Protein AF-A0A356RE78-F1 (afdb_monomer_lite)

Sequence (126 aa):
MGCGGSQSGQSSQQPDLIGGLGAALGVKQQKIDLLKKGVGVVQALEPIGEEEEITLGEAVAVEAFSRFGGEYSNPAWTRYINLVGKTVAEVSDRPTLNYHFAILNSQEQNAFAAPGGYIFITVGLL

Structure (mmCIF, N/CA/C/O backbone):
data_AF-A0A356RE78-F1
#
_entry.id   AF-A0A356RE78-F1
#
loop_
_atom_site.group_PDB
_atom_site.id
_atom_site.type_symbol
_atom_site.label_atom_id
_atom_site.label_alt_id
_atom_site.label_comp_id
_atom_site.label_asym_id
_atom_site.label_entity_id
_atom_site.label_seq_id
_atom_site.pdbx_PDB_ins_code
_atom_site.Cartn_x
_atom_site.Cartn_y
_atom_site.Cartn_z
_atom_site.occupancy
_atom_site.B_iso_or_equiv
_atom_site.auth_seq_id
_atom_site.auth_comp_id
_atom_site.auth_asym_id
_atom_site.auth_atom_id
_atom_site.pdbx_PDB_model_num
ATOM 1 N N . MET A 1 1 ? 51.854 -9.809 23.717 1.00 43.84 1 MET A N 1
ATOM 2 C CA . MET A 1 1 ? 51.922 -10.262 22.311 1.00 43.84 1 MET A CA 1
ATOM 3 C C . MET A 1 1 ? 50.645 -11.020 21.966 1.00 43.84 1 MET A C 1
ATOM 5 O O . MET A 1 1 ? 50.304 -11.914 22.725 1.00 43.84 1 MET A O 1
ATOM 9 N N . GLY A 1 2 ? 49.998 -10.664 20.844 1.00 41.59 2 GLY A N 1
ATOM 10 C CA . GLY A 1 2 ? 48.8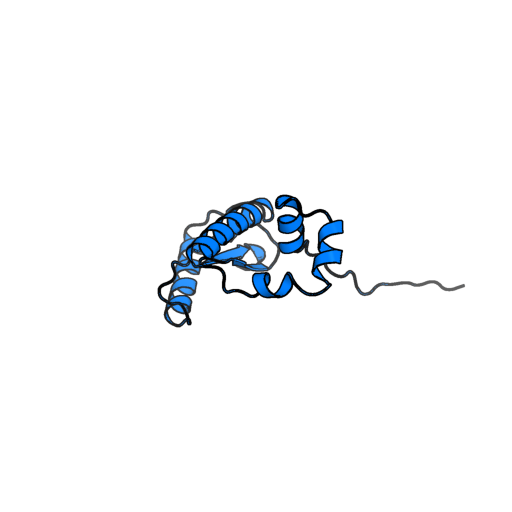44 -11.347 20.221 1.00 41.59 2 GLY A CA 1
ATOM 11 C C . GLY A 1 2 ? 47.491 -10.794 20.692 1.00 41.59 2 GLY A C 1
ATOM 12 O O . GLY A 1 2 ? 47.083 -11.131 21.792 1.00 41.59 2 GLY A O 1
ATOM 13 N N . CYS A 1 3 ? 46.842 -9.795 20.076 1.00 39.31 3 CYS A N 1
ATOM 14 C CA . CYS A 1 3 ? 46.330 -9.600 18.700 1.00 39.31 3 CYS A CA 1
ATOM 15 C C . CYS A 1 3 ? 45.099 -10.456 18.333 1.00 39.31 3 CYS A C 1
ATOM 17 O O . CYS A 1 3 ? 45.202 -11.674 18.272 1.00 39.31 3 CYS A O 1
ATOM 19 N N . GLY A 1 4 ? 44.008 -9.762 17.961 1.00 36.31 4 GLY A N 1
ATOM 20 C CA . GLY A 1 4 ? 42.852 -10.252 17.184 1.00 36.31 4 GLY A CA 1
ATOM 21 C C . GLY A 1 4 ? 41.639 -10.618 18.051 1.00 36.31 4 GLY A C 1
ATOM 22 O O . GLY A 1 4 ? 41.743 -11.505 18.879 1.00 36.31 4 GLY A O 1
ATOM 23 N N . GLY A 1 5 ? 40.460 -9.993 17.992 1.00 36.34 5 GLY A N 1
ATOM 24 C CA . GLY A 1 5 ? 39.834 -9.192 16.941 1.00 36.34 5 GLY A CA 1
ATOM 25 C C . GLY A 1 5 ? 38.703 -9.986 16.276 1.00 36.34 5 GLY A C 1
ATOM 26 O O . GLY A 1 5 ? 38.997 -10.880 15.501 1.00 36.34 5 GLY A O 1
ATOM 27 N N . SER A 1 6 ? 37.446 -9.640 16.583 1.00 32.94 6 SER A N 1
ATOM 28 C CA . SER A 1 6 ? 36.333 -9.385 15.640 1.00 32.94 6 SER A CA 1
ATOM 29 C C . SER A 1 6 ? 34.958 -9.804 16.185 1.00 32.94 6 SER A C 1
ATOM 31 O O . SER A 1 6 ? 34.692 -10.982 16.390 1.00 32.94 6 SER A O 1
ATOM 33 N N . GLN A 1 7 ? 34.105 -8.788 16.344 1.00 43.25 7 GLN A N 1
ATOM 34 C CA . GLN A 1 7 ? 32.713 -8.694 15.882 1.00 43.25 7 GLN A CA 1
ATOM 35 C C . GLN A 1 7 ? 31.725 -9.842 16.149 1.00 43.25 7 GLN A C 1
ATOM 37 O O . GLN A 1 7 ? 31.830 -10.932 15.602 1.00 43.25 7 GLN A O 1
ATOM 42 N N . SER A 1 8 ? 30.619 -9.499 16.811 1.00 34.94 8 SER A N 1
ATOM 43 C CA . SER A 1 8 ? 29.277 -9.918 16.377 1.00 34.94 8 SER A CA 1
ATOM 44 C C . SER A 1 8 ? 28.202 -9.080 17.077 1.00 34.94 8 SER A C 1
ATOM 46 O O . SER A 1 8 ? 28.193 -8.971 18.298 1.00 34.94 8 SER A O 1
ATOM 48 N N . GLY A 1 9 ? 27.298 -8.485 16.289 1.00 30.75 9 GLY A N 1
ATOM 49 C CA . GLY A 1 9 ? 26.020 -7.964 16.784 1.00 30.75 9 GLY A CA 1
ATOM 50 C C . GLY A 1 9 ? 25.813 -6.453 16.694 1.00 30.75 9 GLY A C 1
ATOM 51 O O . GLY A 1 9 ? 25.471 -5.831 17.694 1.00 30.75 9 GLY A O 1
ATOM 52 N N . GLN A 1 10 ? 25.966 -5.852 15.509 1.00 33.38 10 GLN A N 1
ATOM 53 C CA . GLN A 1 10 ? 25.249 -4.606 15.224 1.00 33.38 10 GLN A CA 1
ATOM 54 C C . GLN A 1 10 ? 23.763 -4.954 15.123 1.00 33.38 10 GLN A C 1
ATOM 56 O O . GLN A 1 10 ? 23.307 -5.503 14.124 1.00 33.38 10 GLN A O 1
ATOM 61 N N . SER A 1 11 ? 23.028 -4.685 16.200 1.00 36.75 11 SER A N 1
ATOM 62 C CA . SER A 1 11 ? 21.579 -4.588 16.171 1.00 36.75 11 SER A CA 1
ATOM 63 C C . SER A 1 11 ? 21.211 -3.502 15.167 1.00 36.75 11 SER A C 1
ATOM 65 O O . SER A 1 11 ? 21.535 -2.327 15.337 1.00 36.75 11 SER A O 1
ATOM 67 N N . SER A 1 12 ? 20.574 -3.930 14.084 1.00 40.41 12 SER A N 1
ATOM 68 C CA . SER A 1 12 ? 19.879 -3.096 13.117 1.00 40.41 12 SER A CA 1
ATOM 69 C C . SER A 1 12 ? 18.930 -2.156 13.857 1.00 40.41 12 SER A C 1
ATOM 71 O O . SER A 1 12 ? 17.825 -2.541 14.237 1.00 40.41 12 SER A O 1
ATOM 73 N N . GLN A 1 13 ? 19.390 -0.929 14.096 1.00 45.53 13 GLN A N 1
ATOM 74 C CA . GLN A 1 13 ? 18.571 0.193 14.532 1.00 45.53 13 GLN A CA 1
ATOM 75 C C . GLN A 1 13 ? 17.678 0.577 13.353 1.00 45.53 13 GLN A C 1
ATOM 77 O O . GLN A 1 13 ? 17.969 1.509 12.611 1.00 45.53 13 GLN A O 1
ATOM 82 N N . GLN A 1 14 ? 16.610 -0.193 13.148 1.00 54.03 14 GLN A N 1
ATOM 83 C CA . GLN A 1 14 ? 15.466 0.304 12.404 1.00 54.03 14 GLN A CA 1
ATOM 84 C C . GLN A 1 14 ? 14.925 1.491 13.210 1.00 54.03 14 GLN A C 1
ATOM 86 O O . GLN A 1 14 ? 14.652 1.336 14.403 1.00 54.03 14 GLN A O 1
ATOM 91 N N . PRO A 1 15 ? 14.821 2.694 12.628 1.00 46.97 15 PRO A N 1
ATOM 92 C CA . PRO A 1 15 ? 14.105 3.768 13.282 1.00 46.97 15 PRO A CA 1
ATOM 93 C C . PRO A 1 15 ? 12.633 3.359 13.309 1.00 46.97 15 PRO A C 1
ATOM 95 O O . PRO A 1 15 ? 11.933 3.490 12.303 1.00 46.97 15 PRO A O 1
ATOM 98 N N . ASP A 1 16 ? 12.188 2.828 14.451 1.00 51.88 16 ASP A N 1
ATOM 99 C CA . ASP A 1 16 ? 10.801 2.441 14.693 1.00 51.88 16 ASP A CA 1
ATOM 100 C C . ASP A 1 16 ? 9.870 3.530 14.145 1.00 51.88 16 ASP A C 1
ATOM 102 O O . ASP A 1 16 ? 10.021 4.724 14.442 1.00 51.88 16 ASP A O 1
ATOM 106 N N . LEU A 1 17 ? 8.903 3.141 13.310 1.00 56.38 17 LEU A N 1
ATOM 107 C CA . LEU A 1 17 ? 7.880 4.060 12.791 1.00 56.38 17 LEU A CA 1
ATOM 108 C C . LEU A 1 17 ? 7.178 4.780 13.949 1.00 56.38 17 LEU A C 1
ATOM 110 O O . LEU A 1 17 ? 7.003 6.000 13.905 1.00 56.38 17 LEU A O 1
ATOM 114 N N . ILE A 1 18 ? 6.969 4.042 15.042 1.00 59.81 18 ILE A N 1
ATOM 115 C CA . ILE A 1 18 ? 6.502 4.516 16.348 1.00 59.81 18 ILE A CA 1
ATOM 116 C C . ILE A 1 18 ? 7.383 5.650 16.895 1.00 59.81 18 ILE A C 1
ATOM 118 O O . ILE A 1 18 ? 6.866 6.648 17.393 1.00 59.81 18 ILE A O 1
ATOM 122 N N . GLY A 1 19 ? 8.707 5.533 16.776 1.00 55.97 19 GLY A N 1
ATOM 123 C CA . GLY A 1 19 ? 9.659 6.520 17.284 1.00 55.97 19 GLY A CA 1
ATOM 124 C C . GLY A 1 19 ? 9.537 7.884 16.603 1.00 55.97 19 GLY A C 1
ATOM 125 O O . GLY A 1 19 ? 9.534 8.909 17.284 1.00 55.97 19 GLY A O 1
ATOM 126 N N . GLY A 1 20 ? 9.381 7.917 15.277 1.00 58.75 20 GLY A N 1
ATOM 127 C CA . GLY A 1 20 ? 9.212 9.194 14.567 1.00 58.75 20 GLY A CA 1
ATOM 128 C C . GLY A 1 20 ? 7.779 9.738 14.587 1.00 58.75 20 GLY A C 1
ATOM 129 O O . GLY A 1 20 ? 7.613 10.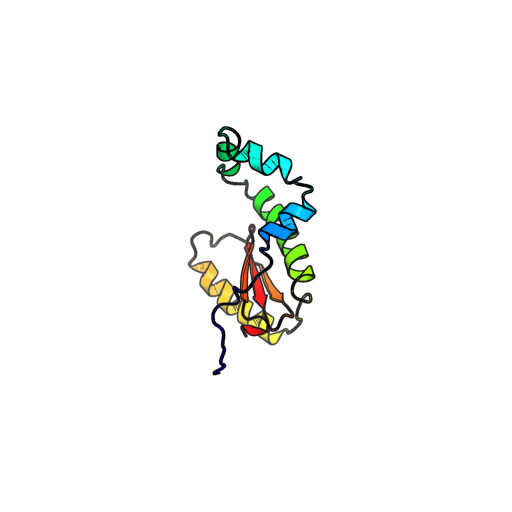952 14.654 1.00 58.75 20 GLY A O 1
ATOM 130 N N . LEU A 1 21 ? 6.752 8.882 14.685 1.00 55.12 21 LEU A N 1
ATOM 131 C CA . LEU A 1 21 ? 5.380 9.330 14.969 1.00 55.12 21 LEU A CA 1
ATOM 132 C C . LEU A 1 21 ? 5.281 9.970 16.364 1.00 55.12 21 LEU A C 1
ATOM 134 O O . LEU A 1 21 ? 4.642 11.006 16.525 1.00 55.12 21 LEU A O 1
ATOM 138 N N . GLY A 1 22 ? 5.982 9.424 17.365 1.00 58.41 22 GLY A N 1
ATOM 139 C CA . GLY A 1 22 ? 6.051 10.008 18.708 1.00 58.41 22 GLY A CA 1
ATOM 140 C C . GLY A 1 22 ? 6.689 11.404 18.741 1.00 58.41 22 GLY A C 1
ATOM 141 O O . GLY A 1 22 ? 6.264 12.258 19.524 1.00 58.41 22 GLY A O 1
ATOM 142 N N . ALA A 1 23 ? 7.665 11.658 17.863 1.00 53.06 23 ALA A N 1
ATOM 143 C CA . ALA A 1 23 ? 8.291 12.970 17.709 1.00 53.06 23 ALA A CA 1
ATOM 144 C C . ALA A 1 23 ? 7.394 13.961 16.942 1.00 53.06 23 ALA A C 1
ATOM 146 O O . ALA A 1 23 ? 7.274 15.114 17.359 1.00 53.06 23 ALA A O 1
ATOM 147 N N . ALA A 1 24 ? 6.718 13.511 15.879 1.00 55.84 24 ALA A N 1
ATOM 148 C CA . ALA A 1 24 ? 5.774 14.325 15.108 1.00 55.84 24 ALA A CA 1
ATOM 149 C C . ALA A 1 24 ? 4.523 14.717 15.923 1.00 55.84 24 ALA A C 1
ATOM 151 O O . ALA A 1 24 ? 4.007 15.822 15.772 1.00 55.84 24 ALA A O 1
ATOM 152 N N . LEU A 1 25 ? 4.085 13.858 16.852 1.00 53.59 25 LEU A N 1
ATOM 153 C CA . LEU A 1 25 ? 2.943 14.092 17.748 1.00 53.59 25 LEU A CA 1
ATOM 154 C C . LEU A 1 25 ? 3.282 14.917 19.010 1.00 53.59 25 LEU A C 1
ATOM 156 O O . LEU A 1 25 ? 2.453 15.043 19.912 1.00 53.59 25 LEU A O 1
ATOM 160 N N . GLY A 1 26 ? 4.481 15.505 19.112 1.00 47.97 26 GLY A N 1
ATOM 161 C CA . GLY A 1 26 ? 4.826 16.427 20.205 1.00 47.97 26 GLY A CA 1
ATOM 162 C C . GLY A 1 26 ? 4.854 15.788 21.603 1.00 47.97 26 GLY A C 1
ATOM 163 O O . GLY A 1 26 ? 4.686 16.478 22.617 1.00 47.97 26 GLY A O 1
ATOM 164 N N . VAL A 1 27 ? 5.069 14.472 21.696 1.00 54.06 27 VAL A N 1
ATOM 165 C CA . VAL A 1 27 ? 5.068 13.753 22.975 1.00 54.06 27 VAL A CA 1
ATOM 166 C C . VAL A 1 27 ? 6.428 13.911 23.663 1.00 54.06 27 VAL A C 1
ATOM 168 O O . VAL A 1 27 ? 7.375 13.173 23.414 1.00 54.06 27 VAL A O 1
ATOM 171 N N . LYS A 1 28 ? 6.534 14.887 24.575 1.00 46.75 28 LYS A N 1
ATOM 172 C CA . LYS A 1 28 ? 7.702 15.054 25.462 1.00 46.75 28 LYS A CA 1
ATOM 173 C C . LYS A 1 28 ? 7.973 13.767 26.259 1.00 46.75 28 LYS A C 1
ATOM 175 O O . LYS A 1 28 ? 7.076 13.288 26.952 1.00 46.75 28 LYS A O 1
ATOM 180 N N . GLN A 1 29 ? 9.229 13.301 26.275 1.00 54.44 29 GLN A N 1
ATOM 181 C CA . GLN A 1 29 ? 9.725 12.141 27.047 1.00 54.44 29 GLN A CA 1
ATOM 182 C C . GLN A 1 29 ? 9.215 12.057 28.501 1.00 54.44 29 GLN A C 1
ATOM 184 O O . GLN A 1 29 ? 9.015 10.964 29.022 1.00 54.44 29 GLN A O 1
ATOM 189 N N . GLN A 1 30 ? 8.944 13.194 29.150 1.00 48.12 30 GLN A N 1
ATOM 190 C CA . GLN A 1 30 ? 8.432 13.258 30.526 1.00 48.12 30 GLN A CA 1
ATOM 191 C C . GLN A 1 30 ? 7.010 12.681 30.694 1.00 48.12 30 GLN A C 1
ATOM 193 O O . GLN A 1 30 ? 6.669 12.213 31.776 1.00 48.12 30 GLN A O 1
ATOM 198 N N . LYS A 1 31 ? 6.181 12.668 29.637 1.00 45.62 31 LYS A N 1
ATOM 199 C CA . LYS A 1 31 ? 4.822 12.090 29.670 1.00 45.62 31 LYS A CA 1
ATOM 200 C C . LYS A 1 31 ? 4.823 10.558 29.603 1.00 45.62 31 LYS A C 1
ATOM 202 O O . LYS A 1 31 ? 3.869 9.936 30.062 1.00 45.62 31 LYS A O 1
ATOM 207 N N . ILE A 1 32 ? 5.895 9.950 29.088 1.00 54.41 32 ILE A N 1
ATOM 208 C CA . ILE A 1 32 ? 6.024 8.490 28.946 1.00 54.41 32 ILE A CA 1
ATOM 209 C C . ILE A 1 32 ? 6.205 7.818 30.318 1.00 54.41 32 ILE A C 1
ATOM 211 O O . ILE A 1 32 ? 5.719 6.710 30.536 1.00 54.41 32 ILE A O 1
ATOM 215 N N . ASP A 1 33 ? 6.818 8.510 31.282 1.00 48.62 33 ASP A N 1
ATOM 216 C CA . ASP A 1 33 ? 7.032 7.976 32.634 1.00 48.62 33 ASP A CA 1
ATOM 217 C C . ASP A 1 33 ? 5.771 8.031 33.520 1.00 48.62 33 ASP A C 1
ATOM 219 O O . ASP A 1 33 ? 5.600 7.196 34.410 1.00 48.62 33 ASP A O 1
ATOM 223 N N . LEU A 1 34 ? 4.834 8.949 33.236 1.00 51.88 34 LEU A N 1
ATOM 224 C CA . LEU A 1 34 ? 3.510 8.975 33.879 1.00 51.88 34 LEU A CA 1
ATOM 225 C C . LEU A 1 34 ? 2.536 7.945 33.285 1.00 51.88 34 LEU A C 1
ATOM 227 O O . LEU A 1 34 ? 1.665 7.450 33.999 1.00 51.88 34 LEU A O 1
ATOM 231 N N . LEU A 1 35 ? 2.698 7.582 32.010 1.00 54.84 35 LEU A N 1
ATOM 232 C CA . LEU A 1 35 ? 1.891 6.545 31.353 1.00 54.84 35 LEU A CA 1
ATOM 233 C C . LEU A 1 35 ? 2.143 5.147 31.943 1.00 54.84 35 LEU A C 1
ATOM 235 O O . LEU A 1 35 ? 1.225 4.332 32.006 1.00 54.84 35 LEU A O 1
ATOM 239 N N . LYS A 1 36 ? 3.341 4.893 32.483 1.00 52.16 36 LYS A N 1
ATOM 240 C CA . LYS A 1 36 ? 3.698 3.623 33.140 1.00 52.16 36 LYS A CA 1
ATOM 241 C C . LYS A 1 36 ? 3.000 3.379 34.488 1.00 52.16 36 LYS A C 1
ATOM 243 O O . LYS A 1 36 ? 3.092 2.270 35.005 1.00 52.16 36 LYS A O 1
ATOM 248 N N . LYS A 1 37 ? 2.320 4.374 35.080 1.00 51.53 37 LYS A N 1
ATOM 249 C CA . LYS A 1 37 ? 1.789 4.296 36.460 1.00 51.53 37 LYS A CA 1
ATOM 250 C C . LYS A 1 37 ? 0.263 4.168 36.613 1.00 51.53 37 LYS A C 1
ATOM 252 O O . LYS A 1 37 ? -0.234 4.290 37.724 1.00 51.53 37 LYS A O 1
ATOM 257 N N . GLY A 1 38 ? -0.470 3.773 35.569 1.00 58.28 38 GLY A N 1
ATOM 258 C CA . GLY A 1 38 ? -1.641 2.908 35.811 1.00 58.28 38 GLY A CA 1
ATOM 259 C C . GLY A 1 38 ? -3.054 3.498 35.739 1.00 58.28 38 GLY A C 1
ATOM 260 O O . GLY A 1 38 ? -3.938 2.956 36.387 1.00 58.28 38 GLY A O 1
ATOM 261 N N . VAL A 1 39 ? -3.318 4.525 34.923 1.00 49.16 39 VAL A N 1
ATOM 262 C CA . VAL A 1 39 ? -4.717 4.916 34.597 1.00 49.16 39 VAL A CA 1
ATOM 263 C C . VAL A 1 39 ? -4.941 5.194 33.099 1.00 49.16 39 VAL A C 1
ATOM 265 O O . VAL A 1 39 ? -6.011 4.900 32.585 1.00 49.16 39 VAL A O 1
ATOM 268 N N . GLY A 1 40 ? -3.931 5.660 32.353 1.00 46.78 40 GLY A N 1
ATOM 269 C CA . GLY A 1 40 ? -4.071 5.982 30.918 1.00 46.78 40 GLY A CA 1
ATOM 270 C C . GLY A 1 40 ? -3.903 4.809 29.944 1.00 46.78 40 GLY A C 1
ATOM 271 O O . GLY A 1 40 ? -4.122 4.972 28.751 1.00 46.78 40 GLY A O 1
ATOM 272 N N . VAL A 1 41 ? -3.512 3.626 30.429 1.00 53.84 41 VAL A N 1
ATOM 273 C CA . VAL A 1 41 ? -3.310 2.448 29.565 1.00 53.84 41 VAL A CA 1
ATOM 274 C C . VAL A 1 41 ? -4.644 1.875 29.086 1.00 53.84 41 VAL A C 1
ATOM 276 O O . VAL A 1 41 ? -4.700 1.283 28.023 1.00 53.84 41 VAL A O 1
ATOM 279 N N . VAL A 1 42 ? -5.728 2.081 29.841 1.00 51.34 42 VAL A N 1
ATOM 280 C CA . VAL A 1 42 ? -7.043 1.498 29.531 1.00 51.34 42 VAL A CA 1
ATOM 281 C C . VAL A 1 42 ? -7.686 2.172 28.312 1.00 51.34 42 VAL A C 1
ATOM 283 O O . VAL A 1 42 ? -8.281 1.485 27.497 1.00 51.34 42 VAL A O 1
ATOM 286 N N . GLN A 1 43 ? -7.488 3.484 28.135 1.00 50.91 43 GLN A N 1
ATOM 287 C CA . GLN A 1 43 ? -7.982 4.242 26.970 1.00 50.91 43 GLN A CA 1
ATOM 288 C C . GLN A 1 43 ? -7.172 3.960 25.698 1.00 50.91 43 GLN A C 1
ATOM 290 O O . GLN A 1 43 ? -7.715 3.975 24.605 1.00 50.91 43 GLN A O 1
ATOM 295 N N . ALA A 1 44 ? -5.882 3.630 25.828 1.00 54.47 44 ALA A N 1
ATOM 296 C CA . ALA A 1 44 ? -5.055 3.196 24.698 1.00 54.47 44 ALA A CA 1
ATOM 297 C C . ALA A 1 44 ? -5.363 1.756 24.230 1.00 54.47 44 ALA A C 1
ATOM 299 O O . ALA A 1 44 ? -4.797 1.303 23.239 1.00 54.47 44 ALA A O 1
ATOM 300 N N . LEU A 1 45 ? -6.213 1.032 24.967 1.00 57.78 45 LEU A N 1
ATOM 301 C CA . LEU A 1 45 ? -6.678 -0.318 24.641 1.00 57.78 45 LEU A CA 1
ATOM 302 C C . LEU A 1 45 ? -8.121 -0.325 24.116 1.00 57.78 45 LEU A C 1
ATOM 304 O O . LEU A 1 45 ? -8.631 -1.398 23.789 1.00 57.78 45 LEU A O 1
ATOM 308 N N . GLU A 1 46 ? -8.788 0.832 24.053 1.00 62.81 46 GLU A N 1
ATOM 309 C CA . GLU A 1 46 ? -10.087 0.917 23.396 1.00 62.81 46 GLU A CA 1
ATOM 310 C C . GLU A 1 46 ? -9.893 0.757 21.880 1.00 62.81 46 GLU A C 1
ATOM 312 O O . GLU A 1 46 ? -8.953 1.333 21.322 1.00 62.81 46 GLU A O 1
ATOM 317 N N . PRO A 1 47 ? -10.737 -0.046 21.203 1.00 65.81 47 PRO A N 1
ATOM 318 C CA . PRO A 1 47 ? -10.712 -0.133 19.752 1.00 65.81 47 PRO A CA 1
ATOM 319 C C . PRO A 1 47 ? -10.904 1.270 19.177 1.00 65.81 47 PRO A C 1
ATOM 321 O O . PRO A 1 47 ? -11.932 1.906 19.414 1.00 65.81 47 PRO A O 1
ATOM 324 N N . ILE A 1 48 ? -9.900 1.751 18.451 1.00 77.00 48 ILE A N 1
ATOM 325 C CA . ILE A 1 48 ? -9.995 2.987 17.677 1.00 77.00 48 ILE A CA 1
ATOM 326 C C . ILE A 1 48 ? -11.167 2.865 16.695 1.00 77.00 48 ILE A C 1
ATOM 328 O O . ILE A 1 48 ? -11.378 1.815 16.087 1.00 77.00 48 ILE A O 1
ATOM 332 N N . GLY A 1 49 ? -11.987 3.913 16.593 1.00 84.19 49 GLY A N 1
ATOM 333 C CA . GLY A 1 49 ? -13.128 3.913 15.675 1.00 84.19 49 GLY A CA 1
ATOM 334 C C . GLY A 1 49 ? -12.663 3.861 14.218 1.00 84.19 49 GLY A C 1
ATOM 335 O O . GLY A 1 49 ? -11.578 4.341 13.906 1.00 84.19 49 GLY A O 1
ATOM 336 N N . GLU A 1 50 ? -13.478 3.328 13.302 1.00 83.19 50 GLU A N 1
ATOM 337 C CA . GLU A 1 50 ? -13.067 3.135 11.896 1.00 83.19 50 GLU A CA 1
ATOM 338 C C . GLU A 1 50 ? -12.610 4.432 11.202 1.00 83.19 50 GLU A C 1
ATOM 340 O O . GLU A 1 50 ? -11.648 4.430 10.441 1.00 83.19 50 GLU A O 1
ATOM 345 N N . GLU A 1 51 ? -13.264 5.559 11.481 1.00 85.69 51 GLU A N 1
ATOM 346 C CA . GLU A 1 51 ? -12.888 6.863 10.917 1.00 85.69 51 GLU A CA 1
ATOM 347 C C . GLU A 1 51 ? -11.536 7.364 11.459 1.00 85.69 51 GLU A C 1
ATOM 349 O O . GLU A 1 51 ? -10.709 7.912 10.723 1.00 85.69 51 GLU A O 1
ATOM 354 N N . GLU A 1 52 ? -11.276 7.123 12.744 1.00 87.31 52 GLU A N 1
ATOM 355 C CA . GLU A 1 52 ? -10.004 7.451 13.385 1.00 87.31 52 GLU A CA 1
ATOM 356 C C . GLU A 1 52 ? -8.884 6.519 12.896 1.00 87.31 52 GLU A C 1
ATOM 358 O O . GLU A 1 52 ? -7.780 6.989 12.622 1.00 87.31 52 GLU A O 1
ATOM 363 N N . GLU A 1 53 ? -9.180 5.228 12.688 1.00 86.50 53 GLU A N 1
ATOM 364 C CA . GLU A 1 53 ? -8.277 4.268 12.039 1.00 86.50 53 GLU A CA 1
ATOM 365 C C . GLU A 1 53 ? -7.846 4.757 10.656 1.00 86.50 53 GLU A C 1
ATOM 367 O O . GLU A 1 53 ? -6.658 4.728 10.342 1.00 86.50 53 GLU A O 1
ATOM 372 N N . ILE A 1 54 ? -8.790 5.214 9.829 1.00 87.50 54 ILE A N 1
ATOM 373 C CA . ILE A 1 54 ? -8.493 5.704 8.477 1.00 87.50 54 ILE A CA 1
ATOM 374 C C . ILE A 1 54 ? -7.610 6.950 8.543 1.00 87.50 54 ILE A C 1
ATOM 376 O O . ILE A 1 54 ? -6.566 6.991 7.892 1.00 87.50 54 ILE A O 1
ATOM 380 N N . THR A 1 55 ? -7.971 7.925 9.379 1.00 89.69 55 THR A N 1
ATOM 381 C CA . THR A 1 55 ? -7.204 9.173 9.537 1.00 89.69 55 THR A CA 1
ATOM 382 C C . THR A 1 55 ? -5.779 8.901 10.024 1.00 89.69 55 THR A C 1
ATOM 384 O O . THR A 1 55 ? -4.806 9.487 9.542 1.00 89.69 55 THR A O 1
ATOM 387 N N . LEU A 1 56 ? -5.627 7.973 10.971 1.00 90.62 56 LEU A N 1
ATOM 388 C CA . LEU A 1 56 ? -4.3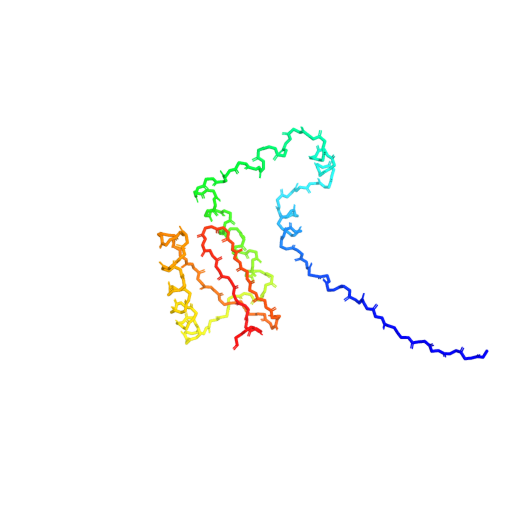17 7.540 11.441 1.00 90.62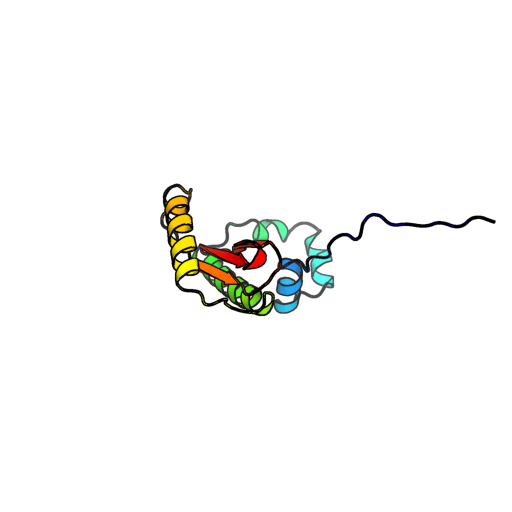 56 LEU A CA 1
ATOM 389 C C . LEU A 1 56 ? -3.538 6.822 10.331 1.00 90.62 56 LEU A C 1
ATOM 391 O O . LEU A 1 56 ? -2.342 7.059 10.171 1.00 90.62 56 LEU A O 1
ATOM 395 N N . GLY A 1 57 ? -4.213 5.982 9.547 1.00 90.75 57 GLY A N 1
ATOM 396 C CA . GLY A 1 57 ? -3.665 5.323 8.366 1.00 90.75 57 GLY A CA 1
ATOM 397 C C . GLY A 1 57 ? -3.073 6.300 7.357 1.00 90.75 57 GLY A C 1
ATOM 398 O O . GLY A 1 57 ? -1.931 6.126 6.930 1.00 90.75 57 GLY A O 1
ATOM 399 N N . GLU A 1 58 ? -3.804 7.369 7.038 1.00 91.00 58 GLU A N 1
ATOM 400 C CA . GLU A 1 58 ? -3.345 8.440 6.148 1.00 91.00 58 GLU A CA 1
ATOM 401 C C . GLU A 1 58 ? -2.089 9.136 6.689 1.00 91.00 58 GLU A C 1
ATOM 403 O O . GLU A 1 58 ? -1.118 9.334 5.953 1.00 91.00 58 GLU A O 1
ATOM 408 N N . ALA A 1 59 ? -2.058 9.454 7.986 1.00 92.00 59 ALA A N 1
ATOM 409 C CA . ALA A 1 59 ? -0.882 10.054 8.615 1.00 92.00 59 ALA A CA 1
ATOM 410 C C . ALA A 1 59 ? 0.344 9.124 8.549 1.00 92.00 59 ALA A C 1
ATOM 412 O O . ALA A 1 59 ? 1.453 9.568 8.239 1.00 92.00 59 ALA A O 1
ATOM 413 N N . VAL A 1 60 ? 0.148 7.821 8.782 1.00 93.31 60 VAL A N 1
ATOM 414 C CA . VAL A 1 60 ? 1.210 6.813 8.644 1.00 93.31 60 VAL A CA 1
ATOM 415 C C . VAL A 1 60 ? 1.661 6.685 7.189 1.00 93.31 60 VAL A C 1
ATOM 417 O O . VAL A 1 60 ? 2.857 6.534 6.943 1.00 93.31 60 VAL A O 1
ATOM 420 N N . ALA A 1 61 ? 0.748 6.791 6.221 1.00 91.44 61 ALA A N 1
ATOM 421 C CA . ALA A 1 61 ? 1.078 6.744 4.802 1.00 91.44 61 ALA A CA 1
ATOM 422 C C . ALA A 1 61 ? 2.019 7.885 4.396 1.00 91.44 61 ALA A C 1
ATOM 424 O O . ALA A 1 61 ? 3.045 7.647 3.758 1.00 91.44 61 ALA A O 1
ATOM 425 N N . VAL A 1 62 ? 1.714 9.117 4.815 1.00 93.62 62 VAL A N 1
ATOM 426 C CA . VAL A 1 62 ? 2.563 10.291 4.548 1.00 93.62 62 VAL A CA 1
ATOM 427 C C . VAL A 1 62 ? 3.967 10.100 5.129 1.00 93.62 62 VAL A C 1
ATOM 429 O O . VAL A 1 62 ? 4.970 10.380 4.462 1.00 93.62 62 VAL A O 1
ATOM 432 N N . GLU A 1 63 ? 4.054 9.574 6.349 1.00 92.94 63 GLU A N 1
ATOM 433 C CA . GLU A 1 63 ? 5.333 9.296 7.003 1.00 92.94 63 GLU A CA 1
ATOM 434 C C . GLU A 1 63 ? 6.111 8.177 6.293 1.00 92.94 63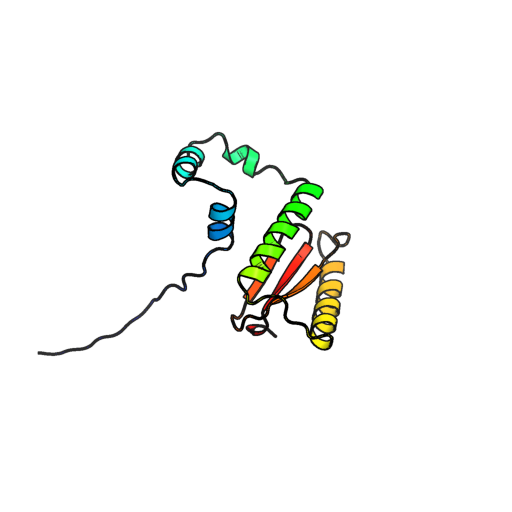 GLU A C 1
ATOM 436 O O . GLU A 1 63 ? 7.320 8.290 6.082 1.00 92.94 63 GLU A O 1
ATOM 441 N N . ALA A 1 64 ? 5.425 7.116 5.864 1.00 92.31 64 ALA A N 1
ATOM 442 C CA . ALA A 1 64 ? 6.016 6.016 5.110 1.00 92.31 64 ALA A CA 1
ATOM 443 C C . ALA A 1 64 ? 6.654 6.507 3.804 1.00 92.31 64 ALA A C 1
ATOM 445 O O . ALA A 1 64 ? 7.824 6.219 3.538 1.00 92.31 64 ALA A O 1
ATOM 446 N N . PHE A 1 65 ? 5.933 7.309 3.019 1.00 93.62 65 PHE A N 1
ATOM 447 C CA . PHE A 1 65 ? 6.490 7.901 1.803 1.00 93.62 65 PHE A CA 1
ATOM 448 C C . PHE A 1 65 ? 7.688 8.806 2.102 1.00 93.62 65 PHE A C 1
ATOM 450 O O . PHE A 1 65 ? 8.681 8.761 1.377 1.00 93.62 65 PHE A O 1
ATOM 457 N N . SER A 1 66 ? 7.635 9.575 3.189 1.00 93.88 66 SER A N 1
ATOM 458 C CA . SER A 1 66 ? 8.732 10.465 3.585 1.00 93.88 66 SER A CA 1
ATOM 459 C C . SER A 1 66 ? 10.002 9.699 3.972 1.00 93.88 66 SER A C 1
ATOM 461 O O . SER A 1 66 ? 11.106 10.138 3.655 1.00 93.88 66 SER A O 1
ATOM 463 N N . ARG A 1 67 ? 9.865 8.538 4.626 1.00 91.12 67 ARG A N 1
ATOM 464 C CA . ARG A 1 67 ? 11.008 7.732 5.084 1.00 91.12 67 ARG A CA 1
ATOM 465 C C . ARG A 1 67 ? 11.615 6.846 4.007 1.00 91.12 67 ARG A C 1
ATOM 467 O O . ARG A 1 67 ? 12.832 6.713 3.952 1.00 91.12 67 ARG A O 1
ATOM 474 N N . PHE A 1 68 ? 10.790 6.236 3.162 1.00 92.88 68 PHE A N 1
ATOM 475 C CA . PHE A 1 68 ? 11.226 5.173 2.250 1.00 92.88 68 PHE A CA 1
ATOM 476 C C . PHE A 1 68 ? 11.380 5.644 0.797 1.00 92.88 68 PHE A C 1
ATOM 478 O O . PHE A 1 68 ? 11.121 4.888 -0.136 1.00 92.88 68 PHE A O 1
ATOM 485 N N . GLY A 1 69 ? 11.807 6.894 0.601 1.00 91.19 69 GLY A N 1
ATOM 486 C CA . GLY A 1 69 ? 12.186 7.413 -0.718 1.00 91.19 69 GLY A CA 1
ATOM 487 C C . GLY A 1 69 ? 11.019 7.794 -1.635 1.00 91.19 69 GLY A C 1
ATOM 488 O O . GLY A 1 69 ? 11.237 8.011 -2.828 1.00 91.19 69 GLY A O 1
ATOM 489 N N . GLY A 1 70 ? 9.804 7.903 -1.095 1.00 94.31 70 GLY A N 1
ATOM 490 C CA . GLY A 1 70 ? 8.593 8.238 -1.837 1.00 94.31 70 GLY A CA 1
ATOM 491 C C . GLY A 1 70 ? 7.960 7.051 -2.561 1.00 94.31 70 GLY A C 1
ATOM 492 O O . GLY A 1 70 ? 8.335 5.892 -2.375 1.00 94.31 70 GLY A O 1
ATOM 493 N N . GLU A 1 71 ? 6.955 7.352 -3.380 1.00 94.50 71 GLU A N 1
ATOM 494 C CA . GLU A 1 71 ? 6.275 6.356 -4.205 1.00 94.50 71 GLU A CA 1
ATOM 495 C C . GLU A 1 71 ? 7.177 5.895 -5.357 1.00 94.50 71 GLU A C 1
ATOM 497 O O . GLU A 1 71 ? 7.770 6.700 -6.080 1.00 94.50 71 GLU A O 1
ATOM 502 N N . TYR A 1 72 ? 7.235 4.584 -5.567 1.00 95.75 72 TYR A N 1
ATOM 503 C CA . TYR A 1 72 ? 7.828 3.990 -6.752 1.00 95.75 72 TYR A CA 1
ATOM 504 C C . TYR A 1 72 ? 6.748 3.716 -7.804 1.00 95.75 72 TYR A C 1
ATOM 506 O O . TYR A 1 72 ? 5.957 2.776 -7.691 1.00 95.75 72 TYR A O 1
ATOM 514 N N . SER A 1 73 ? 6.725 4.530 -8.860 1.00 92.94 73 SER A N 1
ATOM 515 C CA . SER A 1 73 ? 5.727 4.404 -9.922 1.00 92.94 73 SER A CA 1
ATOM 516 C C . SER A 1 73 ? 6.135 3.347 -10.954 1.00 92.94 73 SER A C 1
ATOM 518 O O . SER A 1 73 ? 6.946 3.597 -11.846 1.00 92.94 73 SER A O 1
ATOM 520 N N . ASN A 1 74 ? 5.554 2.148 -10.851 1.00 95.62 74 ASN A N 1
ATOM 521 C CA . ASN A 1 74 ? 5.659 1.109 -11.875 1.00 95.62 74 ASN A CA 1
ATOM 522 C C . ASN A 1 74 ? 4.297 0.431 -12.094 1.00 95.62 74 ASN A C 1
ATOM 524 O O . ASN A 1 74 ? 3.909 -0.441 -11.314 1.00 95.62 74 ASN A O 1
ATOM 528 N N . PRO A 1 75 ? 3.587 0.748 -13.194 1.00 95.25 75 PRO A N 1
ATOM 529 C CA . PRO A 1 75 ? 2.244 0.230 -13.434 1.00 95.25 75 PRO A CA 1
ATOM 530 C C . PRO A 1 75 ? 2.147 -1.300 -13.470 1.00 95.25 75 PRO A C 1
ATOM 532 O O . PRO A 1 75 ? 1.099 -1.849 -13.138 1.00 95.25 75 PRO A O 1
ATOM 535 N N . ALA A 1 76 ? 3.197 -2.009 -13.900 1.00 96.12 76 ALA A N 1
ATOM 536 C CA . ALA A 1 76 ? 3.178 -3.470 -13.946 1.00 96.12 76 ALA A CA 1
ATOM 537 C C . ALA A 1 76 ? 3.221 -4.072 -12.540 1.00 96.12 76 ALA A C 1
ATOM 539 O O . ALA A 1 76 ? 2.427 -4.959 -12.227 1.00 96.12 76 ALA A O 1
ATOM 540 N N . TRP A 1 77 ? 4.092 -3.543 -11.684 1.00 96.06 77 TRP A N 1
ATOM 541 C CA . TRP A 1 77 ? 4.198 -3.975 -10.295 1.00 96.06 77 TRP A CA 1
ATOM 542 C C . TRP A 1 77 ? 2.977 -3.559 -9.486 1.00 96.06 77 TRP A C 1
ATOM 544 O O . TRP A 1 77 ? 2.417 -4.389 -8.777 1.00 96.06 77 TRP A O 1
ATOM 554 N N . THR A 1 78 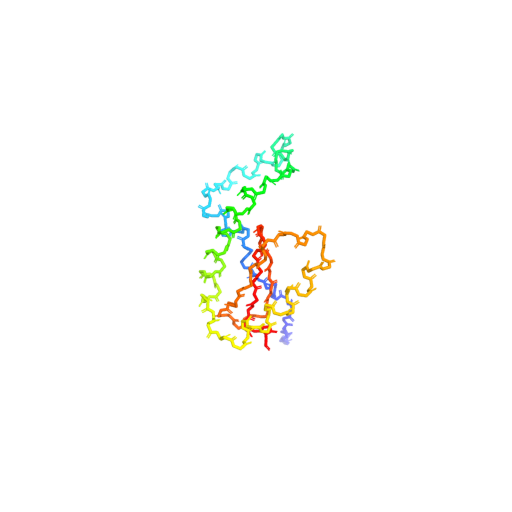? 2.480 -2.334 -9.673 1.00 95.19 78 THR A N 1
ATOM 555 C CA . THR A 1 78 ? 1.236 -1.880 -9.042 1.00 95.19 78 THR A CA 1
ATOM 556 C C . THR A 1 78 ? 0.069 -2.798 -9.403 1.00 95.19 78 THR A C 1
ATOM 558 O O . THR A 1 78 ? -0.713 -3.168 -8.531 1.00 95.19 78 THR A O 1
ATOM 561 N N . ARG A 1 79 ? -0.054 -3.235 -10.665 1.00 95.75 79 ARG A N 1
ATOM 562 C CA . ARG A 1 79 ? -1.082 -4.218 -11.051 1.00 95.75 79 ARG A CA 1
ATOM 563 C C . ARG A 1 79 ? -0.886 -5.564 -10.357 1.00 95.75 79 ARG A C 1
ATOM 565 O O . ARG A 1 79 ? -1.862 -6.128 -9.874 1.00 95.75 79 ARG A O 1
ATOM 572 N N . TYR A 1 80 ? 0.348 -6.061 -10.306 1.00 95.81 80 TYR A N 1
ATOM 573 C CA . TYR A 1 80 ? 0.669 -7.339 -9.674 1.00 95.81 80 TYR A CA 1
ATOM 574 C C . TYR A 1 80 ? 0.306 -7.350 -8.185 1.00 95.81 80 TYR A C 1
ATOM 576 O O . TYR A 1 80 ? -0.460 -8.208 -7.751 1.00 95.81 80 TYR A O 1
ATOM 584 N N . ILE A 1 81 ? 0.774 -6.361 -7.419 1.00 95.62 81 ILE A N 1
ATOM 585 C CA . ILE A 1 81 ? 0.488 -6.293 -5.981 1.00 95.62 81 ILE A CA 1
ATOM 586 C C . ILE A 1 81 ? -1.002 -6.091 -5.711 1.00 95.62 81 ILE A C 1
ATOM 588 O O . ILE A 1 81 ? -1.521 -6.660 -4.762 1.00 95.62 81 ILE A O 1
ATOM 592 N N . ASN A 1 82 ? -1.714 -5.341 -6.560 1.00 95.06 82 ASN A N 1
ATOM 593 C CA . ASN A 1 82 ? -3.157 -5.175 -6.412 1.00 95.06 82 ASN A CA 1
ATOM 594 C C . ASN A 1 82 ? -3.900 -6.484 -6.679 1.00 95.06 82 ASN A C 1
ATOM 596 O O . ASN A 1 82 ? -4.857 -6.781 -5.976 1.00 95.06 82 ASN A O 1
ATOM 600 N N . LEU A 1 83 ? -3.480 -7.269 -7.673 1.00 95.56 83 LEU A N 1
ATOM 601 C CA . LEU A 1 83 ? -4.089 -8.567 -7.957 1.00 95.56 83 LEU A CA 1
ATOM 602 C C . LEU A 1 83 ? -3.891 -9.530 -6.782 1.00 95.56 83 LEU A C 1
ATOM 604 O O . LEU A 1 83 ? -4.861 -10.083 -6.265 1.00 95.56 83 LEU A O 1
ATOM 608 N N . VAL A 1 84 ? -2.641 -9.701 -6.347 1.00 95.31 84 VAL A N 1
ATOM 609 C CA . VAL A 1 84 ? -2.301 -10.600 -5.237 1.00 95.31 84 VAL A CA 1
ATOM 610 C C . VAL A 1 84 ? -2.961 -10.118 -3.948 1.00 95.31 84 VAL A C 1
ATOM 612 O O . VAL A 1 84 ? -3.662 -10.878 -3.288 1.00 95.31 84 VAL A O 1
ATOM 615 N N . GLY A 1 85 ? -2.797 -8.837 -3.629 1.00 94.00 85 GLY A N 1
ATOM 616 C CA . GLY A 1 85 ? -3.311 -8.219 -2.417 1.00 94.00 85 GLY A CA 1
ATOM 617 C C . GLY A 1 85 ? -4.830 -8.290 -2.304 1.00 94.00 85 GLY A C 1
ATOM 618 O O . GLY A 1 85 ? -5.333 -8.674 -1.254 1.00 94.00 85 GLY A O 1
ATOM 619 N N . LYS A 1 86 ? -5.571 -8.004 -3.384 1.00 93.38 86 LYS A N 1
ATOM 620 C CA . LYS A 1 86 ? -7.039 -8.121 -3.382 1.00 93.38 86 LYS A CA 1
ATOM 621 C C . LYS A 1 86 ? -7.505 -9.562 -3.221 1.00 93.38 86 LYS A C 1
ATOM 623 O O . LYS A 1 86 ? -8.390 -9.810 -2.416 1.00 93.38 86 LYS A O 1
ATOM 628 N N . THR A 1 87 ? -6.864 -10.506 -3.910 1.00 94.38 87 THR A N 1
ATOM 629 C CA . THR A 1 87 ? -7.204 -11.934 -3.785 1.00 94.38 87 THR A CA 1
ATOM 630 C C . THR A 1 87 ? -7.031 -12.422 -2.342 1.00 94.38 87 THR A C 1
ATOM 632 O O . THR A 1 87 ? -7.852 -13.177 -1.833 1.00 94.38 87 THR A O 1
ATOM 635 N N . VAL A 1 88 ? -5.973 -11.974 -1.657 1.00 94.06 88 VAL A N 1
ATOM 636 C CA . VAL A 1 88 ? -5.741 -12.307 -0.242 1.00 94.06 88 VAL A CA 1
ATOM 637 C C . VAL A 1 88 ? -6.727 -11.577 0.677 1.00 94.06 88 VAL A C 1
ATOM 639 O O . VAL A 1 88 ? -7.226 -12.167 1.631 1.00 94.06 88 VAL A O 1
ATOM 642 N N . ALA A 1 89 ? -7.041 -10.312 0.390 1.00 93.31 89 ALA A N 1
ATOM 643 C CA . ALA A 1 89 ? -7.988 -9.520 1.173 1.00 93.31 89 ALA A CA 1
ATOM 644 C C . ALA A 1 89 ? -9.421 -10.081 1.134 1.00 93.31 89 ALA A C 1
ATOM 646 O O . ALA A 1 89 ? -10.119 -10.021 2.146 1.00 93.31 89 ALA A O 1
ATOM 647 N N . GLU A 1 90 ? -9.846 -10.673 0.014 1.00 92.44 90 GLU A N 1
ATOM 648 C CA . GLU A 1 90 ? -11.178 -11.280 -0.142 1.00 92.44 90 GLU A CA 1
ATOM 649 C C . GLU A 1 90 ? -11.451 -12.422 0.846 1.00 92.44 90 GLU A C 1
ATOM 651 O O . GLU A 1 90 ? -12.601 -12.651 1.217 1.00 92.44 90 GLU A O 1
ATOM 656 N N . VAL A 1 91 ? -10.406 -13.118 1.299 1.00 94.50 91 VAL A N 1
ATOM 657 C CA . VAL A 1 91 ? -10.501 -14.220 2.272 1.00 94.50 91 VAL A CA 1
ATOM 658 C C . VAL A 1 91 ? -10.070 -13.812 3.687 1.00 94.50 91 VAL A C 1
ATOM 660 O O . VAL A 1 91 ? -9.887 -14.674 4.544 1.00 94.50 91 VAL A O 1
ATOM 663 N N . SER A 1 92 ? -9.874 -12.514 3.932 1.00 91.56 92 SER A N 1
ATOM 664 C CA . SER A 1 92 ? -9.479 -11.975 5.239 1.00 91.56 92 SER A CA 1
ATOM 665 C C . SER A 1 92 ? -10.671 -11.780 6.184 1.00 91.56 92 SER A C 1
ATOM 667 O O . SER A 1 92 ? -11.827 -11.876 5.778 1.00 91.56 92 SER A O 1
ATOM 669 N N . ASP A 1 93 ? -10.391 -11.436 7.444 1.00 91.25 93 ASP A N 1
ATOM 670 C CA . ASP A 1 93 ? -11.422 -11.149 8.453 1.00 91.25 93 ASP A CA 1
ATOM 671 C C . ASP A 1 93 ? -12.200 -9.842 8.187 1.00 91.25 93 ASP A C 1
ATOM 673 O O . ASP A 1 93 ? -13.305 -9.663 8.700 1.00 91.25 93 ASP A O 1
ATOM 677 N N . ARG A 1 94 ? -11.645 -8.913 7.388 1.00 89.44 94 ARG A N 1
ATOM 678 C CA . ARG A 1 94 ? -12.272 -7.622 7.030 1.00 89.44 94 ARG A CA 1
ATOM 679 C C . ARG A 1 94 ? -12.339 -7.436 5.502 1.00 89.44 94 ARG A C 1
ATOM 681 O O . ARG A 1 94 ? -11.762 -6.486 4.977 1.00 89.44 94 ARG A O 1
ATOM 688 N N . PRO A 1 95 ? -13.083 -8.280 4.764 1.00 89.25 95 PRO A N 1
ATOM 689 C CA . PRO A 1 95 ? -13.095 -8.253 3.298 1.00 89.25 95 PRO A CA 1
ATOM 690 C C . PRO A 1 95 ? -13.771 -7.001 2.714 1.00 89.25 95 PRO A C 1
ATOM 692 O O . PRO A 1 95 ? -13.585 -6.683 1.544 1.00 89.25 95 PRO A O 1
ATOM 695 N N . THR A 1 96 ? -14.560 -6.279 3.515 1.00 88.31 96 THR A N 1
ATOM 696 C CA . THR A 1 96 ? -15.242 -5.038 3.115 1.00 88.31 96 THR A CA 1
ATOM 697 C C . THR A 1 96 ? -14.381 -3.785 3.279 1.00 88.31 96 THR A C 1
ATOM 699 O O . THR A 1 96 ? -14.823 -2.701 2.900 1.00 88.31 96 THR A O 1
ATOM 702 N N . LEU A 1 97 ? -13.184 -3.900 3.867 1.00 89.62 97 LEU A N 1
ATOM 703 C CA . LEU A 1 97 ? -12.267 -2.775 4.024 1.00 89.62 97 LEU A CA 1
ATOM 704 C C . LEU A 1 97 ? -11.645 -2.402 2.669 1.00 89.62 97 LEU A C 1
ATOM 706 O O . LEU A 1 97 ? -11.285 -3.266 1.869 1.00 89.62 97 LEU A O 1
ATOM 710 N N . ASN A 1 98 ? -11.487 -1.104 2.412 1.00 89.81 98 ASN A N 1
ATOM 711 C CA . ASN A 1 98 ? -10.812 -0.629 1.208 1.00 89.81 98 ASN A CA 1
ATOM 712 C C . ASN A 1 98 ? -9.294 -0.732 1.392 1.00 89.81 98 ASN A C 1
ATOM 714 O O . ASN A 1 98 ? -8.688 0.083 2.079 1.00 89.81 98 ASN A O 1
ATOM 718 N N . TYR A 1 99 ? -8.678 -1.744 0.779 1.00 93.12 99 TYR A N 1
ATOM 719 C CA . TYR A 1 99 ? -7.229 -1.922 0.831 1.00 93.12 99 TYR A CA 1
ATOM 720 C C . TYR A 1 99 ? -6.508 -1.079 -0.224 1.00 93.12 99 TYR A C 1
ATOM 722 O O . TYR A 1 99 ? -6.852 -1.103 -1.411 1.00 93.12 99 TYR A O 1
ATOM 730 N N . HIS A 1 100 ? -5.452 -0.393 0.205 1.00 92.94 100 HIS A N 1
ATOM 731 C CA . HIS A 1 100 ? -4.611 0.458 -0.626 1.00 92.94 100 HIS A CA 1
ATOM 732 C C . HIS A 1 100 ? -3.180 -0.076 -0.633 1.00 92.94 100 HIS A C 1
ATOM 734 O O . HIS A 1 100 ? -2.529 -0.115 0.405 1.00 92.94 100 HIS A O 1
ATOM 740 N N . PHE A 1 101 ? -2.676 -0.466 -1.803 1.00 95.06 101 PHE A N 1
ATOM 741 C CA . PHE A 1 101 ? -1.317 -0.989 -1.957 1.00 95.06 101 PHE A CA 1
ATOM 742 C C . PHE A 1 101 ? -0.413 0.058 -2.603 1.00 95.06 101 PHE A C 1
ATOM 744 O O . PHE A 1 101 ? -0.722 0.544 -3.693 1.00 95.06 101 PHE A O 1
ATOM 751 N N . ALA A 1 102 ? 0.717 0.359 -1.966 1.00 94.81 102 ALA A N 1
ATOM 752 C CA . ALA A 1 102 ? 1.717 1.287 -2.481 1.00 94.81 102 ALA A CA 1
ATOM 753 C C . ALA A 1 102 ? 3.116 0.661 -2.482 1.00 94.81 102 ALA A C 1
ATOM 755 O O . ALA A 1 102 ? 3.477 -0.105 -1.585 1.00 94.81 102 ALA A O 1
ATOM 756 N N . ILE A 1 103 ? 3.906 1.013 -3.499 1.00 96.56 103 ILE A N 1
ATOM 757 C CA . ILE A 1 103 ? 5.307 0.602 -3.598 1.00 96.56 103 ILE A CA 1
ATOM 758 C C . ILE A 1 103 ? 6.178 1.768 -3.150 1.00 96.56 103 ILE A C 1
ATOM 760 O O . ILE A 1 103 ? 6.032 2.882 -3.651 1.00 96.56 103 ILE A O 1
ATOM 764 N N . LEU A 1 104 ? 7.081 1.506 -2.216 1.00 96.50 104 LEU A N 1
ATOM 765 C CA . LEU A 1 104 ? 8.019 2.480 -1.678 1.00 96.50 104 LEU A CA 1
ATOM 766 C C . LEU A 1 104 ? 9.378 2.340 -2.361 1.00 96.50 104 LEU A C 1
ATOM 768 O O . LEU A 1 104 ? 9.902 1.233 -2.509 1.00 96.50 104 LEU A O 1
ATOM 772 N N . ASN A 1 105 ? 9.968 3.467 -2.743 1.00 95.94 105 ASN A N 1
ATOM 773 C CA . ASN A 1 105 ? 11.258 3.540 -3.425 1.00 95.94 105 ASN A CA 1
ATOM 774 C C . ASN A 1 105 ? 12.446 3.376 -2.452 1.00 95.94 105 ASN A C 1
ATOM 776 O O . ASN A 1 105 ? 13.314 4.242 -2.337 1.00 95.94 105 ASN A O 1
ATOM 780 N N . SER A 1 106 ? 12.485 2.246 -1.743 1.00 95.75 106 SER A N 1
ATOM 781 C CA . SER A 1 106 ? 13.587 1.850 -0.864 1.00 95.75 106 SER A CA 1
ATOM 782 C C . SER A 1 106 ? 14.101 0.454 -1.213 1.00 95.75 106 SER A C 1
ATOM 784 O O . SER A 1 106 ? 13.321 -0.469 -1.439 1.00 95.75 106 SER A O 1
ATOM 786 N N . GLN A 1 107 ? 15.426 0.298 -1.224 1.00 95.38 107 GLN A N 1
ATOM 787 C CA . GLN A 1 107 ? 16.100 -0.989 -1.444 1.00 95.38 107 GLN A CA 1
ATOM 788 C C . GLN A 1 107 ? 16.143 -1.865 -0.185 1.00 95.38 107 GLN A C 1
ATOM 790 O O . GLN A 1 107 ? 16.630 -2.993 -0.228 1.00 95.38 107 GLN A O 1
ATOM 795 N N . GLU A 1 108 ? 15.659 -1.357 0.948 1.00 93.75 108 GLU A N 1
ATOM 796 C CA . GLU A 1 108 ? 15.466 -2.172 2.143 1.00 93.75 108 GLU A CA 1
ATOM 797 C C . GLU A 1 108 ? 14.431 -3.257 1.857 1.00 93.75 108 GLU A C 1
ATOM 799 O O . GLU A 1 108 ? 13.409 -2.979 1.241 1.00 93.75 108 GLU A O 1
ATOM 804 N N . GLN A 1 109 ? 14.658 -4.486 2.310 1.00 94.25 109 GLN A N 1
ATOM 805 C CA . GLN A 1 109 ? 13.677 -5.559 2.177 1.00 94.25 109 GLN A CA 1
ATOM 806 C C . GLN A 1 109 ? 12.651 -5.443 3.311 1.00 94.25 109 GLN A C 1
ATOM 808 O O . GLN A 1 109 ? 12.929 -5.846 4.441 1.00 94.25 109 GLN A O 1
ATOM 813 N N . ASN A 1 110 ? 11.487 -4.845 3.036 1.00 92.75 110 ASN A N 1
ATOM 814 C CA . ASN A 1 110 ? 10.478 -4.574 4.055 1.00 92.75 110 ASN A CA 1
ATOM 815 C C . ASN A 1 110 ? 9.053 -4.524 3.470 1.00 92.75 110 ASN A C 1
ATOM 817 O O . ASN A 1 110 ? 8.837 -4.203 2.302 1.00 92.75 110 ASN A O 1
ATOM 821 N N . ALA A 1 111 ? 8.066 -4.823 4.308 1.00 94.00 111 ALA A N 1
ATOM 822 C CA . ALA A 1 111 ? 6.655 -4.606 4.025 1.00 94.00 111 ALA A CA 1
ATOM 823 C C . ALA A 1 111 ? 5.907 -4.387 5.343 1.00 94.00 111 ALA A C 1
ATOM 825 O O . ALA A 1 111 ? 6.170 -5.075 6.329 1.00 94.00 111 ALA A O 1
ATOM 826 N N . PHE A 1 112 ? 4.974 -3.440 5.371 1.00 93.25 112 PHE A N 1
ATOM 827 C CA . PHE A 1 112 ? 4.207 -3.129 6.576 1.00 93.25 112 PHE A CA 1
ATOM 828 C C . PHE A 1 112 ? 2.791 -2.663 6.247 1.00 93.25 112 PHE A C 1
ATOM 830 O O . PHE A 1 112 ? 2.513 -2.155 5.161 1.00 93.25 112 PHE A O 1
ATOM 837 N N . ALA A 1 113 ? 1.895 -2.853 7.210 1.00 92.50 113 ALA A N 1
ATOM 838 C CA . ALA A 1 113 ? 0.507 -2.428 7.144 1.00 92.50 113 ALA A CA 1
ATOM 839 C C . ALA A 1 113 ? 0.279 -1.248 8.091 1.00 92.50 113 ALA A C 1
ATOM 841 O O . ALA A 1 113 ? 0.843 -1.209 9.186 1.00 92.50 113 ALA A O 1
ATOM 842 N N . ALA A 1 114 ? -0.566 -0.315 7.678 1.00 91.31 114 ALA A N 1
ATOM 843 C CA . ALA A 1 114 ? -1.072 0.755 8.517 1.00 91.31 114 ALA A CA 1
ATOM 844 C C . ALA A 1 114 ? -2.594 0.614 8.711 1.00 91.31 114 ALA A C 1
ATOM 846 O O . ALA A 1 114 ? -3.263 -0.059 7.914 1.00 91.31 114 ALA A O 1
ATOM 847 N N . PRO A 1 115 ? -3.147 1.225 9.777 1.00 90.44 115 PRO A N 1
ATOM 848 C CA . PRO A 1 115 ? -4.589 1.279 10.015 1.00 90.44 115 PRO A CA 1
ATOM 849 C C . PRO A 1 115 ? -5.357 1.803 8.795 1.00 90.44 115 PRO A C 1
ATOM 851 O O . PRO A 1 115 ? -4.778 2.461 7.938 1.00 90.44 115 PRO A O 1
ATOM 854 N N . GLY A 1 116 ? -6.643 1.477 8.668 1.00 89.81 116 GLY A N 1
ATOM 855 C CA . GLY A 1 116 ? -7.446 1.917 7.518 1.00 89.81 116 GLY A CA 1
ATOM 856 C C . GLY A 1 116 ? -7.181 1.173 6.200 1.00 89.81 116 GLY A C 1
ATOM 857 O O . GLY A 1 116 ? -7.767 1.528 5.185 1.00 89.81 116 GLY A O 1
ATOM 858 N N . GLY A 1 117 ? -6.348 0.124 6.198 1.00 91.94 117 GLY A N 1
ATOM 859 C CA . GLY A 1 117 ? -6.168 -0.757 5.034 1.00 91.94 117 GLY A CA 1
ATOM 860 C C . GLY A 1 117 ? -5.008 -0.383 4.107 1.00 91.94 117 GLY A C 1
ATOM 861 O O . GLY A 1 117 ? -4.936 -0.892 2.988 1.00 91.94 117 GLY A O 1
ATOM 862 N N . TYR A 1 118 ? -4.080 0.468 4.545 1.00 94.44 118 TYR A N 1
ATOM 863 C CA . TYR A 1 118 ? -2.890 0.806 3.761 1.00 94.44 118 TYR A CA 1
ATOM 864 C C . TYR A 1 118 ? -1.796 -0.249 3.925 1.00 94.44 118 TYR A C 1
ATOM 866 O O . TYR A 1 118 ? -1.402 -0.588 5.038 1.00 94.44 118 TYR A O 1
ATOM 874 N N . ILE A 1 119 ? -1.270 -0.743 2.811 1.00 95.25 119 ILE A N 1
ATOM 875 C CA . ILE A 1 119 ? -0.209 -1.745 2.751 1.00 95.25 119 ILE A CA 1
ATOM 876 C C . ILE A 1 119 ? 0.940 -1.190 1.913 1.00 95.25 119 ILE A C 1
ATOM 878 O O . ILE A 1 119 ? 0.755 -0.791 0.760 1.00 95.25 119 ILE A O 1
ATOM 882 N N . PHE A 1 120 ? 2.139 -1.212 2.484 1.00 95.88 120 PHE A N 1
ATOM 883 C CA . PHE A 1 120 ? 3.348 -0.694 1.862 1.00 95.88 120 PHE A CA 1
ATOM 884 C C . PHE A 1 120 ? 4.355 -1.808 1.628 1.00 95.88 120 PHE A C 1
ATOM 886 O O . PHE A 1 120 ? 4.621 -2.617 2.517 1.00 95.88 120 PHE A O 1
ATOM 893 N N . ILE A 1 121 ? 4.926 -1.830 0.428 1.00 96.06 121 ILE A N 1
ATOM 894 C CA . ILE A 1 121 ? 5.917 -2.818 0.002 1.00 96.06 121 ILE A CA 1
ATOM 895 C C . ILE A 1 121 ? 7.103 -2.056 -0.575 1.00 96.06 121 ILE A C 1
ATOM 897 O O . ILE A 1 121 ? 6.922 -1.185 -1.422 1.00 96.06 121 ILE A O 1
ATOM 901 N N . THR A 1 122 ? 8.318 -2.344 -0.129 1.00 96.56 122 THR A N 1
ATOM 902 C CA . THR A 1 122 ? 9.513 -1.700 -0.683 1.00 96.56 122 THR A CA 1
ATOM 903 C C . THR A 1 122 ? 9.975 -2.393 -1.966 1.00 96.56 122 THR A C 1
ATOM 905 O O . THR A 1 122 ? 9.750 -3.590 -2.154 1.00 96.56 122 THR A O 1
ATOM 908 N N . VAL A 1 123 ? 10.661 -1.664 -2.856 1.00 96.12 123 VAL A N 1
ATOM 909 C CA . VAL A 1 123 ? 11.245 -2.271 -4.068 1.00 96.12 123 VAL A CA 1
ATOM 910 C C . VAL A 1 123 ? 12.276 -3.354 -3.750 1.00 96.12 123 VAL A C 1
ATOM 912 O O . VAL A 1 123 ? 12.413 -4.281 -4.533 1.00 96.12 123 VAL A O 1
ATOM 915 N N . GLY A 1 124 ? 12.946 -3.297 -2.594 1.00 93.19 124 GLY A N 1
ATOM 916 C CA . GLY A 1 124 ? 13.872 -4.348 -2.156 1.00 93.19 124 GLY A CA 1
ATOM 917 C C . GLY A 1 124 ? 13.217 -5.708 -1.869 1.00 93.19 124 GLY A C 1
ATOM 918 O O . GLY A 1 124 ? 13.927 -6.696 -1.691 1.00 93.19 124 GLY A O 1
ATOM 919 N N . LEU A 1 125 ? 11.882 -5.774 -1.791 1.00 93.12 125 LEU A N 1
ATOM 920 C CA . LEU A 1 125 ? 11.126 -7.011 -1.569 1.00 93.12 125 LEU A CA 1
ATOM 921 C C . LEU A 1 125 ? 10.535 -7.611 -2.863 1.00 93.12 125 LEU A C 1
ATOM 923 O O . LEU A 1 125 ? 10.095 -8.761 -2.834 1.00 93.12 125 LEU A O 1
ATOM 927 N N . LEU A 1 126 ? 10.522 -6.853 -3.967 1.00 86.81 126 LEU A N 1
ATOM 928 C CA . LEU A 1 126 ? 9.955 -7.235 -5.271 1.00 86.81 126 LEU A CA 1
ATOM 929 C C . LEU A 1 126 ? 11.039 -7.692 -6.255 1.00 86.81 126 LEU A C 1
ATOM 931 O O . LEU A 1 126 ? 10.748 -8.647 -7.011 1.00 86.81 126 LEU A O 1
#

Radius of gyration: 19.23 Å; chains: 1; bounding box: 67×31×50 Å

Secondary structure (DSSP, 8-state):
----------------HHHHHHHHTT--THHHHHHTTSSTTTGGGSPPPHHHHHHHHHHHHHHHHHHTTSB---HHHHHHHHHHHHHHHTTSS-TTS--EEEEE---S--EEEEGGGEEEEEGGG-

pLDDT: mean 76.43, std 21.71, range [30.75, 96.56]

Foldseek 3Di:
DDDDDDDDDPDPPPVPLVNVVCVVVVPPPVVVVVCVPDDCVVVVPPPDDLVRLQVQQVVSVVVQLVPQVHFDDDPVVLVVCCVVVLVVLCPDPCVVQDADETEGAHLDQDWDDGGSHYIYGYPVVD